Protein AF-A0AAE7AWV3-F1 (afdb_monomer_lite)

Structure (mmCIF, N/CA/C/O backbone):
data_AF-A0AAE7AWV3-F1
#
_entry.id   AF-A0AAE7AWV3-F1
#
loop_
_atom_site.group_PDB
_atom_site.id
_atom_site.type_symbol
_atom_site.label_atom_id
_atom_site.label_alt_id
_atom_site.label_comp_id
_atom_site.label_asym_id
_atom_site.label_entity_id
_atom_site.label_seq_id
_atom_site.pdbx_PDB_ins_code
_atom_site.Cartn_x
_atom_site.Cartn_y
_atom_site.Cartn_z
_atom_site.occupancy
_atom_site.B_iso_or_equiv
_atom_site.auth_seq_id
_atom_site.auth_comp_id
_atom_site.auth_asym_id
_atom_site.auth_atom_id
_atom_site.pdbx_PDB_model_num
ATOM 1 N N . MET A 1 1 ? -22.481 -1.992 9.654 1.00 72.00 1 MET A N 1
ATOM 2 C CA . MET A 1 1 ? -21.015 -1.899 9.524 1.00 72.00 1 MET A CA 1
ATOM 3 C C . MET A 1 1 ? -20.581 -0.691 10.333 1.00 72.00 1 MET A C 1
ATOM 5 O O . MET A 1 1 ? -21.208 0.351 10.185 1.00 72.00 1 MET A O 1
ATOM 9 N N . THR A 1 2 ? -19.638 -0.836 11.263 1.00 88.38 2 THR A N 1
ATOM 10 C CA . THR A 1 2 ? -19.110 0.315 12.017 1.00 88.38 2 THR A CA 1
ATOM 11 C C . THR A 1 2 ? -18.224 1.171 11.109 1.00 88.38 2 THR A C 1
ATOM 13 O O . THR A 1 2 ? -17.739 0.678 10.090 1.00 88.38 2 THR A O 1
ATOM 16 N N . ILE A 1 3 ? -17.978 2.432 11.481 1.00 91.69 3 ILE A N 1
ATOM 17 C CA . ILE A 1 3 ? -17.083 3.331 10.728 1.00 91.69 3 ILE A CA 1
ATOM 18 C C . ILE A 1 3 ? -15.714 2.667 10.519 1.00 91.69 3 ILE A C 1
ATOM 20 O O . ILE A 1 3 ? -15.235 2.588 9.395 1.00 91.69 3 ILE A O 1
ATOM 24 N N . ARG A 1 4 ? -15.144 2.054 11.564 1.00 92.19 4 ARG A N 1
ATOM 25 C CA . ARG A 1 4 ? -13.851 1.358 11.468 1.00 92.19 4 ARG A CA 1
ATOM 26 C C . ARG A 1 4 ? -13.868 0.138 10.554 1.00 92.19 4 ARG A C 1
ATOM 28 O O . ARG A 1 4 ? -12.854 -0.167 9.937 1.00 92.19 4 ARG A O 1
ATOM 35 N N . GLN A 1 5 ? -14.986 -0.583 10.473 1.00 92.19 5 GLN A N 1
ATOM 36 C CA . GLN A 1 5 ? -15.114 -1.699 9.532 1.00 92.19 5 GLN A CA 1
ATOM 37 C C . GLN A 1 5 ? -15.139 -1.202 8.086 1.00 92.19 5 GLN A C 1
ATOM 39 O O . GLN A 1 5 ? -14.540 -1.848 7.230 1.00 92.19 5 GLN A O 1
ATOM 44 N N . GLN A 1 6 ? -15.797 -0.068 7.826 1.00 95.38 6 GLN A N 1
ATOM 45 C CA . GLN A 1 6 ? -15.778 0.569 6.510 1.00 95.38 6 GLN A CA 1
ATOM 46 C C . GLN A 1 6 ? -14.369 1.054 6.157 1.00 95.38 6 GLN A C 1
ATOM 48 O O . GLN A 1 6 ? -13.857 0.689 5.107 1.00 95.38 6 GLN A O 1
ATOM 53 N N . GLU A 1 7 ? -13.702 1.766 7.070 1.00 95.62 7 GLU A N 1
ATOM 54 C CA . GLU A 1 7 ? -12.312 2.207 6.883 1.00 95.62 7 GLU A CA 1
ATOM 55 C C . GLU A 1 7 ? -11.375 1.036 6.565 1.00 95.62 7 GLU A C 1
ATOM 57 O O . GLU A 1 7 ? -10.511 1.147 5.702 1.00 95.62 7 GLU A O 1
ATOM 62 N N . PHE A 1 8 ? -11.548 -0.108 7.234 1.00 96.38 8 PHE A N 1
ATOM 63 C CA . PHE A 1 8 ? -10.774 -1.309 6.931 1.00 96.38 8 PHE A CA 1
ATOM 64 C C . PHE A 1 8 ? -11.029 -1.820 5.506 1.00 96.38 8 PHE A C 1
ATOM 66 O O . PHE A 1 8 ? -10.074 -2.150 4.807 1.00 96.38 8 PHE A O 1
ATOM 73 N N . ALA A 1 9 ? -12.289 -1.874 5.064 1.00 96.56 9 ALA A N 1
ATOM 74 C CA . ALA A 1 9 ? -12.626 -2.298 3.706 1.00 96.56 9 ALA A CA 1
ATOM 75 C C . ALA A 1 9 ? -12.007 -1.364 2.652 1.00 96.56 9 ALA A C 1
ATOM 77 O O . ALA A 1 9 ? -11.433 -1.842 1.676 1.00 96.56 9 ALA A O 1
ATOM 78 N N . ASP A 1 10 ? -12.043 -0.052 2.893 1.00 97.31 10 ASP A N 1
ATOM 79 C CA . ASP A 1 10 ? -11.449 0.947 2.000 1.00 97.31 10 ASP A CA 1
ATOM 80 C C . ASP A 1 10 ? -9.914 0.821 1.952 1.00 97.31 10 ASP A C 1
ATOM 82 O O . ASP A 1 10 ? -9.301 0.924 0.888 1.00 97.31 10 ASP A O 1
ATOM 86 N N . LEU A 1 11 ? -9.275 0.555 3.098 1.00 97.56 11 LEU A N 1
ATOM 87 C CA . LEU A 1 11 ? -7.831 0.317 3.178 1.00 97.56 11 LEU A CA 1
ATOM 88 C C . LEU A 1 11 ? -7.407 -0.971 2.462 1.00 97.56 11 LEU A C 1
ATOM 90 O O . LEU A 1 11 ? -6.346 -0.984 1.839 1.00 97.56 11 LEU A O 1
ATOM 94 N N . MET A 1 12 ? -8.218 -2.029 2.535 1.00 97.62 12 MET A N 1
ATOM 95 C CA . MET A 1 12 ? -7.975 -3.273 1.800 1.00 97.62 12 MET A CA 1
ATOM 96 C C . MET A 1 12 ? -8.115 -3.066 0.292 1.00 97.62 12 MET A C 1
ATOM 98 O O . MET A 1 12 ? -7.202 -3.429 -0.439 1.00 97.62 12 MET A O 1
ATOM 102 N N . ALA A 1 13 ? -9.175 -2.392 -0.163 1.00 97.19 13 ALA A N 1
ATOM 103 C CA . ALA A 1 13 ? -9.345 -2.066 -1.579 1.00 97.19 13 ALA A CA 1
ATOM 104 C C . ALA A 1 13 ? -8.160 -1.247 -2.120 1.00 97.19 13 ALA A C 1
ATOM 106 O O . ALA A 1 13 ? -7.628 -1.532 -3.187 1.00 97.19 13 ALA A O 1
ATOM 107 N N . LYS A 1 14 ? -7.670 -0.278 -1.336 1.00 96.38 14 LYS A N 1
ATOM 108 C CA . LYS A 1 14 ? -6.472 0.488 -1.693 1.00 96.38 14 LYS A CA 1
ATOM 109 C C . LYS A 1 14 ? -5.215 -0.383 -1.787 1.00 96.38 14 LYS A C 1
ATOM 111 O O . LYS A 1 14 ? -4.335 -0.087 -2.591 1.00 96.38 14 LYS A O 1
ATOM 116 N N . LEU A 1 15 ? -5.087 -1.406 -0.943 1.00 95.56 15 LEU A N 1
ATOM 117 C CA . LEU A 1 15 ? -3.957 -2.332 -1.002 1.00 95.56 15 LEU A CA 1
ATOM 118 C C . LEU A 1 15 ? -4.019 -3.191 -2.274 1.00 95.56 15 LEU A C 1
ATOM 120 O O . LEU A 1 15 ? -2.996 -3.323 -2.945 1.00 95.56 15 LEU A O 1
ATOM 124 N N . ASP A 1 16 ? -5.210 -3.669 -2.638 1.00 95.75 16 ASP A N 1
ATOM 125 C CA . ASP A 1 16 ? -5.453 -4.423 -3.875 1.00 95.75 16 ASP A CA 1
ATOM 126 C C . ASP A 1 16 ? -5.127 -3.574 -5.120 1.00 95.75 16 ASP A C 1
ATOM 128 O O . ASP A 1 16 ? -4.446 -4.039 -6.037 1.00 95.75 16 ASP A O 1
ATOM 132 N N . ASP A 1 17 ? -5.522 -2.295 -5.128 1.00 94.62 17 ASP A N 1
ATOM 133 C CA . ASP A 1 17 ? -5.192 -1.354 -6.207 1.00 94.62 17 ASP A CA 1
ATOM 134 C C . ASP A 1 17 ? -3.670 -1.181 -6.373 1.00 94.62 17 ASP A C 1
ATOM 136 O O . ASP A 1 17 ? -3.153 -1.107 -7.494 1.00 94.62 17 ASP A O 1
ATOM 140 N N . ILE A 1 18 ? -2.924 -1.123 -5.261 1.00 93.12 18 ILE A N 1
ATOM 141 C CA . ILE A 1 18 ? -1.458 -1.013 -5.291 1.00 93.12 18 ILE A CA 1
ATOM 142 C C . ILE A 1 18 ? -0.826 -2.302 -5.824 1.00 93.12 18 ILE A C 1
ATOM 144 O O . ILE A 1 18 ? 0.105 -2.230 -6.629 1.00 93.12 18 ILE A O 1
ATOM 148 N N . GLU A 1 19 ? -1.324 -3.469 -5.410 1.00 91.69 19 GLU A N 1
ATOM 149 C CA . GLU A 1 19 ? -0.857 -4.763 -5.913 1.00 91.69 19 GLU A CA 1
ATOM 150 C C . GLU A 1 19 ? -1.073 -4.876 -7.428 1.00 91.69 19 GLU A C 1
ATOM 152 O O . GLU A 1 19 ? -0.146 -5.223 -8.167 1.00 91.69 19 GLU A O 1
ATOM 157 N N . GLN A 1 20 ? -2.257 -4.495 -7.912 1.00 92.56 20 GLN A N 1
ATOM 158 C CA . GLN A 1 20 ? -2.564 -4.495 -9.338 1.00 92.56 20 GLN A CA 1
ATOM 159 C C . GLN A 1 20 ? -1.663 -3.528 -10.120 1.00 92.56 20 GLN A C 1
ATOM 161 O O . GLN A 1 20 ? -1.157 -3.888 -11.187 1.00 92.56 20 GLN A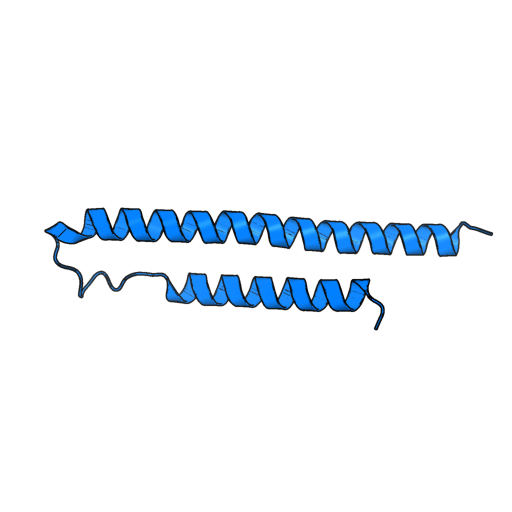 O 1
ATOM 166 N N . ALA A 1 21 ? -1.427 -2.321 -9.596 1.00 89.62 21 ALA A N 1
ATOM 167 C CA . ALA A 1 21 ? -0.545 -1.343 -10.227 1.00 89.62 21 ALA A CA 1
ATOM 168 C C . ALA A 1 21 ? 0.899 -1.861 -10.336 1.00 89.62 21 ALA A C 1
ATOM 170 O O . ALA A 1 21 ? 1.515 -1.748 -11.396 1.00 89.62 21 ALA A O 1
ATOM 171 N N . LEU A 1 22 ? 1.419 -2.491 -9.277 1.00 87.88 22 LEU A N 1
ATOM 172 C CA . LEU A 1 22 ? 2.757 -3.090 -9.263 1.00 87.88 22 LEU A CA 1
ATOM 173 C C . LEU A 1 22 ? 2.886 -4.269 -10.235 1.00 87.88 22 LEU A C 1
ATOM 175 O O . LE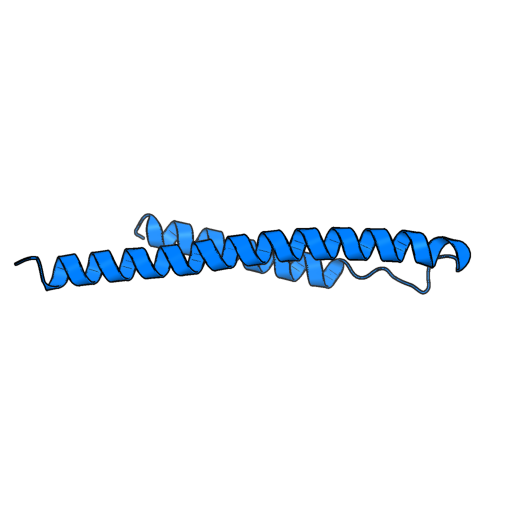U A 1 22 ? 3.906 -4.408 -10.910 1.00 87.88 22 LEU A O 1
ATOM 179 N N . ALA A 1 23 ? 1.850 -5.103 -10.351 1.00 87.88 23 ALA A N 1
ATOM 180 C CA . ALA A 1 23 ? 1.835 -6.207 -11.309 1.00 87.88 23 ALA A CA 1
ATOM 181 C C . ALA A 1 23 ? 1.913 -5.714 -12.767 1.00 87.88 23 ALA A C 1
ATOM 183 O O . ALA A 1 23 ? 2.445 -6.408 -13.634 1.00 87.88 23 ALA A O 1
ATOM 184 N N . GLN A 1 24 ? 1.408 -4.507 -13.035 1.00 87.31 24 GLN A N 1
ATOM 185 C CA . GLN A 1 24 ? 1.368 -3.896 -14.365 1.00 87.31 24 GLN A CA 1
ATOM 186 C C . GLN A 1 24 ? 2.524 -2.918 -14.630 1.00 87.31 24 GLN A C 1
ATOM 188 O O . GLN A 1 24 ? 2.710 -2.498 -15.770 1.00 87.31 24 GLN A O 1
ATOM 193 N N . SER A 1 25 ? 3.319 -2.557 -13.617 1.00 85.12 25 SER A N 1
ATOM 194 C CA . SER A 1 25 ? 4.351 -1.517 -13.739 1.00 85.12 25 SER A CA 1
ATOM 195 C C . SER A 1 25 ? 5.656 -1.991 -14.385 1.00 85.12 25 SER A C 1
ATOM 197 O O . SER A 1 25 ? 6.554 -1.182 -14.619 1.00 85.12 25 SER A O 1
ATOM 199 N N . ALA A 1 26 ? 5.813 -3.292 -14.645 1.00 86.69 26 ALA A N 1
ATOM 200 C CA . ALA A 1 26 ? 7.021 -3.826 -15.266 1.00 86.69 26 ALA A CA 1
ATOM 201 C C . ALA A 1 26 ? 7.139 -3.351 -16.730 1.00 86.69 26 ALA A C 1
ATOM 203 O O . ALA A 1 26 ? 6.258 -3.650 -17.538 1.00 86.69 26 ALA A O 1
ATOM 204 N N . PRO A 1 27 ? 8.228 -2.653 -17.113 1.00 90.19 27 PRO A N 1
ATOM 205 C CA . PRO A 1 27 ? 8.415 -2.243 -18.496 1.00 90.19 27 PRO A CA 1
ATOM 206 C C . PRO A 1 27 ? 8.629 -3.456 -19.402 1.00 90.19 27 PRO A C 1
ATOM 208 O O . PRO A 1 27 ? 9.380 -4.375 -19.063 1.00 90.19 27 PRO A O 1
ATOM 211 N N . ASP A 1 28 ? 8.057 -3.422 -20.603 1.00 93.00 28 ASP A N 1
ATOM 212 C CA . ASP A 1 28 ? 8.425 -4.368 -21.651 1.00 93.00 28 ASP A CA 1
ATOM 213 C C . ASP A 1 28 ? 9.830 -4.036 -22.189 1.00 93.00 28 ASP A C 1
ATOM 215 O O . ASP A 1 28 ? 10.034 -3.212 -23.080 1.00 93.00 28 ASP A O 1
ATOM 219 N N . TRP A 1 29 ? 10.842 -4.700 -21.632 1.00 92.94 29 TRP A N 1
ATOM 220 C CA . TRP A 1 29 ? 12.249 -4.487 -21.981 1.00 92.94 29 TRP A CA 1
ATOM 221 C C . TRP A 1 29 ? 12.608 -4.833 -23.427 1.00 92.94 29 TRP A C 1
ATOM 223 O O . TRP A 1 29 ? 13.690 -4.439 -23.885 1.00 92.94 29 TRP A O 1
ATOM 233 N N . SER A 1 30 ? 11.755 -5.590 -24.122 1.00 95.25 30 SER A N 1
ATOM 234 C CA . SER A 1 30 ? 11.978 -5.984 -25.512 1.00 95.25 30 SER A CA 1
ATOM 235 C C . SER A 1 30 ? 11.658 -4.849 -26.489 1.00 95.25 30 SER A C 1
ATOM 237 O O . SER A 1 30 ? 12.355 -4.701 -27.492 1.00 95.25 30 SER A O 1
ATOM 239 N N . SER A 1 31 ? 10.692 -3.987 -26.157 1.00 95.62 31 SER A N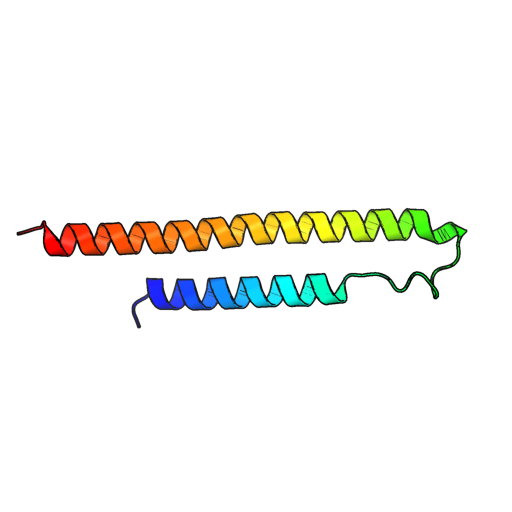 1
ATOM 240 C CA . SER A 1 31 ? 10.307 -2.826 -26.969 1.00 95.62 31 SER A CA 1
ATOM 241 C C . SER A 1 31 ? 11.142 -1.567 -26.696 1.00 95.62 31 SER A C 1
ATOM 243 O O . SER A 1 31 ? 11.084 -0.604 -27.465 1.00 95.62 31 SER A O 1
ATOM 245 N N . ILE A 1 32 ? 11.971 -1.557 -25.644 1.00 95.44 32 ILE A N 1
ATOM 246 C CA . ILE A 1 32 ? 12.787 -0.395 -25.259 1.00 95.44 32 ILE A CA 1
ATOM 247 C C . ILE A 1 32 ? 14.177 -0.444 -25.926 1.00 95.44 32 ILE A C 1
ATOM 249 O O . ILE A 1 32 ? 14.958 -1.366 -25.659 1.00 95.44 32 ILE A O 1
ATOM 253 N N . PRO A 1 33 ? 14.568 0.582 -26.714 1.00 97.12 33 PRO A N 1
ATOM 254 C CA . PRO A 1 33 ? 15.915 0.687 -27.274 1.00 97.12 33 PRO A CA 1
ATOM 255 C C . PRO A 1 33 ? 17.001 0.643 -26.195 1.00 97.12 33 PRO A C 1
ATOM 257 O O . PRO A 1 33 ? 16.875 1.299 -25.160 1.00 97.12 33 PRO A O 1
ATOM 260 N N . ALA A 1 34 ? 18.104 -0.066 -26.456 1.00 96.31 34 ALA A N 1
ATOM 261 C CA . ALA A 1 34 ? 19.155 -0.327 -25.465 1.00 96.31 34 ALA A CA 1
ATOM 262 C C . ALA A 1 34 ? 19.668 0.938 -24.752 1.00 96.31 34 ALA A C 1
ATOM 264 O O . ALA A 1 34 ? 19.786 0.947 -23.530 1.00 96.31 34 ALA A O 1
ATOM 265 N N . PHE A 1 35 ? 19.889 2.029 -25.491 1.00 96.75 35 PHE A N 1
ATOM 266 C CA . PHE A 1 35 ? 20.381 3.292 -24.930 1.00 96.75 35 PHE A CA 1
ATOM 267 C C . PHE A 1 35 ? 19.372 4.005 -24.009 1.00 96.75 35 PHE A C 1
ATOM 269 O O . PHE A 1 35 ? 19.776 4.820 -23.186 1.00 96.75 35 PHE A O 1
ATOM 276 N N . LYS A 1 36 ? 18.068 3.702 -24.115 1.00 96.69 36 LYS A N 1
ATOM 277 C CA . LYS A 1 36 ? 17.021 4.252 -23.235 1.00 96.69 36 LYS A CA 1
ATOM 278 C C . LYS A 1 36 ? 16.784 3.406 -21.984 1.00 96.69 36 LYS A C 1
ATOM 280 O O . LYS A 1 36 ? 16.200 3.912 -21.028 1.00 96.69 36 LYS A O 1
ATOM 285 N N . LYS A 1 37 ? 17.242 2.147 -21.959 1.00 96.38 37 LYS A N 1
ATOM 286 C CA . LYS A 1 37 ? 17.000 1.214 -20.845 1.00 96.38 37 LYS A CA 1
ATOM 287 C C . LYS A 1 37 ? 17.434 1.756 -19.478 1.00 96.38 37 LYS A C 1
ATOM 289 O O . LYS A 1 37 ? 16.638 1.618 -18.556 1.00 96.38 37 LYS A O 1
ATOM 294 N N . PRO A 1 38 ? 18.603 2.413 -19.316 1.00 96.69 38 PRO A N 1
ATOM 295 C CA . PRO A 1 38 ? 18.996 2.952 -18.012 1.00 96.69 38 PRO A CA 1
ATOM 296 C C . PRO A 1 38 ? 18.011 3.998 -17.479 1.00 96.69 38 PRO A C 1
ATOM 298 O O . PRO A 1 38 ? 17.640 3.959 -16.312 1.00 96.69 38 PRO A O 1
ATOM 301 N N . MET A 1 39 ? 17.534 4.895 -18.345 1.00 96.94 39 MET A N 1
ATOM 302 C CA . MET A 1 39 ? 16.568 5.927 -17.964 1.00 96.94 39 MET A CA 1
ATOM 303 C C . MET A 1 39 ? 15.214 5.317 -17.583 1.00 96.94 39 MET A C 1
ATOM 305 O O . MET A 1 39 ? 14.643 5.695 -16.564 1.00 96.94 39 MET A O 1
ATOM 309 N N . VAL A 1 40 ? 14.728 4.336 -18.353 1.00 95.50 40 VAL A N 1
ATOM 310 C CA . VAL A 1 40 ? 13.476 3.631 -18.026 1.00 95.50 40 VAL A CA 1
ATOM 311 C C . VAL A 1 40 ? 13.612 2.825 -16.730 1.00 95.50 40 VAL A C 1
ATOM 313 O O . VAL A 1 40 ? 12.676 2.785 -15.941 1.00 95.50 40 VAL A O 1
ATOM 316 N N . ALA A 1 41 ? 14.778 2.231 -16.463 1.00 94.50 41 ALA A N 1
ATOM 317 C CA . ALA A 1 41 ? 15.038 1.524 -15.210 1.00 94.50 41 ALA A CA 1
ATOM 318 C C . ALA A 1 41 ? 14.993 2.455 -13.992 1.00 94.50 41 ALA A C 1
ATOM 320 O O . ALA A 1 41 ? 14.413 2.084 -12.975 1.00 94.50 41 ALA A O 1
ATOM 321 N N . ILE A 1 42 ? 15.546 3.668 -14.103 1.00 95.50 42 ILE A N 1
ATOM 322 C CA . ILE A 1 42 ? 15.456 4.683 -13.043 1.00 95.50 42 ILE A CA 1
ATOM 323 C C . ILE A 1 42 ? 13.993 5.065 -12.800 1.00 95.50 42 ILE A C 1
ATOM 325 O O . ILE A 1 42 ? 13.540 5.022 -11.661 1.00 95.50 42 ILE A O 1
ATOM 329 N N . GLN A 1 43 ? 13.236 5.355 -13.860 1.00 93.19 43 GLN A N 1
ATOM 330 C CA . GLN A 1 43 ? 11.819 5.718 -13.742 1.00 93.19 43 GLN A CA 1
ATOM 331 C C . GLN A 1 43 ? 10.981 4.593 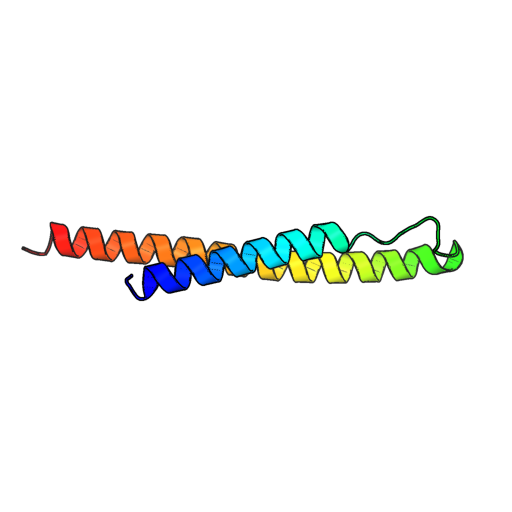-13.118 1.00 93.19 43 GLN A C 1
ATOM 333 O O . GLN A 1 43 ? 10.178 4.847 -12.223 1.00 93.19 43 GLN A O 1
ATOM 338 N N . ALA A 1 44 ? 11.201 3.344 -13.537 1.00 91.81 44 ALA A N 1
ATOM 339 C CA . ALA A 1 44 ? 10.528 2.184 -12.960 1.00 91.81 44 ALA A CA 1
ATOM 340 C C . ALA A 1 44 ? 10.888 1.997 -11.475 1.00 91.81 44 ALA A C 1
ATOM 342 O O . ALA A 1 44 ? 10.020 1.685 -10.663 1.00 91.81 44 ALA A O 1
ATOM 343 N N . ALA A 1 45 ? 12.147 2.236 -11.095 1.00 91.81 45 ALA A N 1
ATOM 344 C CA . ALA A 1 45 ? 12.578 2.173 -9.701 1.00 91.81 45 ALA A CA 1
ATOM 345 C C . ALA A 1 45 ? 11.960 3.294 -8.843 1.00 91.81 45 ALA A C 1
ATOM 347 O O . ALA A 1 45 ? 11.549 3.044 -7.711 1.00 91.81 45 ALA A O 1
ATOM 348 N N . GLU A 1 46 ? 11.855 4.516 -9.370 1.00 93.38 46 GLU A N 1
ATOM 349 C CA . GLU A 1 46 ? 11.196 5.639 -8.690 1.00 93.38 46 GLU A CA 1
ATOM 350 C C . GLU A 1 46 ? 9.698 5.382 -8.484 1.00 93.38 46 GLU A C 1
ATOM 352 O O . GLU A 1 46 ? 9.175 5.613 -7.391 1.00 93.38 46 GLU A O 1
ATOM 357 N N . GLN A 1 47 ? 9.018 4.837 -9.496 1.00 91.12 47 GLN A N 1
ATOM 358 C CA . GLN A 1 47 ? 7.619 4.417 -9.386 1.00 91.12 47 GLN A CA 1
ATOM 359 C C . GLN A 1 47 ? 7.450 3.303 -8.349 1.00 91.12 47 GLN A C 1
ATOM 361 O O . GLN A 1 47 ? 6.611 3.418 -7.456 1.00 91.12 47 GLN A O 1
ATOM 366 N N . ALA A 1 48 ? 8.292 2.266 -8.398 1.00 89.88 48 ALA A N 1
ATOM 367 C CA . ALA A 1 48 ? 8.271 1.181 -7.420 1.00 89.88 48 ALA A CA 1
ATOM 368 C C . ALA A 1 48 ? 8.478 1.701 -5.989 1.00 89.88 48 ALA A C 1
ATOM 370 O O . ALA A 1 48 ? 7.755 1.302 -5.077 1.00 89.88 48 ALA A O 1
ATOM 371 N N . LYS A 1 49 ? 9.404 2.647 -5.786 1.00 93.06 49 LYS A N 1
ATOM 372 C CA . LYS A 1 49 ? 9.607 3.302 -4.487 1.00 93.06 49 LYS A CA 1
ATOM 373 C C . LYS A 1 49 ? 8.336 4.006 -4.000 1.00 93.06 49 LYS A C 1
ATOM 375 O O . LYS A 1 49 ? 7.945 3.815 -2.852 1.00 93.06 49 LYS A O 1
ATOM 380 N N . SER A 1 50 ? 7.671 4.774 -4.862 1.00 91.69 50 SER A N 1
ATOM 381 C CA . SER A 1 50 ? 6.421 5.461 -4.507 1.00 91.69 50 SER A CA 1
ATOM 382 C C . SER A 1 50 ? 5.304 4.482 -4.116 1.00 91.69 50 SER A C 1
ATOM 384 O O . SER A 1 50 ? 4.589 4.708 -3.131 1.00 91.69 50 SER A O 1
ATOM 386 N N . HIS A 1 51 ? 5.188 3.358 -4.828 1.00 91.50 51 HIS A N 1
ATOM 387 C CA . HIS A 1 51 ? 4.249 2.293 -4.477 1.00 91.50 51 HIS A CA 1
ATOM 388 C C . HIS A 1 51 ? 4.595 1.637 -3.134 1.00 91.50 51 HIS A C 1
ATOM 390 O O . HIS A 1 51 ? 3.696 1.422 -2.320 1.00 91.50 51 HIS A O 1
ATOM 396 N N . ILE A 1 52 ? 5.878 1.385 -2.849 1.00 91.88 52 ILE A N 1
ATOM 397 C CA . ILE A 1 52 ? 6.334 0.853 -1.553 1.00 91.88 52 ILE A CA 1
ATOM 398 C C . ILE A 1 52 ? 5.955 1.803 -0.410 1.00 91.88 52 ILE A C 1
ATOM 400 O O . ILE A 1 52 ? 5.346 1.362 0.565 1.00 91.88 52 ILE A O 1
ATOM 404 N N . ASP A 1 53 ? 6.243 3.100 -0.536 1.00 95.31 53 ASP A N 1
ATOM 405 C CA . ASP A 1 53 ? 5.917 4.095 0.496 1.00 95.31 53 ASP A CA 1
ATOM 406 C C . ASP A 1 53 ? 4.401 4.138 0.781 1.00 95.31 53 ASP A C 1
ATOM 408 O O . ASP A 1 53 ? 3.955 4.182 1.938 1.00 95.31 53 ASP A O 1
ATOM 412 N N . THR A 1 54 ? 3.590 4.046 -0.276 1.00 93.94 54 THR A N 1
ATOM 413 C CA . THR A 1 54 ? 2.124 3.998 -0.176 1.00 93.94 54 THR A CA 1
ATOM 414 C C . THR A 1 54 ? 1.640 2.697 0.474 1.00 93.94 54 THR A C 1
ATOM 416 O O . THR A 1 54 ? 0.755 2.732 1.335 1.00 93.94 54 THR A O 1
ATOM 419 N N . THR A 1 55 ? 2.246 1.560 0.126 1.00 95.44 55 THR A N 1
ATOM 420 C CA . THR A 1 55 ? 1.951 0.242 0.716 1.00 95.44 55 THR A CA 1
ATOM 421 C C . THR A 1 55 ? 2.230 0.258 2.215 1.00 95.44 55 THR A C 1
ATOM 423 O O . THR A 1 55 ? 1.356 -0.073 3.014 1.00 95.44 55 THR A O 1
ATOM 426 N N . VAL A 1 56 ? 3.417 0.725 2.622 1.00 96.81 56 VAL A N 1
ATOM 427 C CA . VAL A 1 56 ? 3.813 0.828 4.036 1.00 96.81 56 VAL A CA 1
ATOM 428 C C . VAL A 1 56 ? 2.835 1.705 4.814 1.00 96.81 56 VAL A C 1
ATOM 430 O O . VAL A 1 56 ? 2.438 1.356 5.926 1.00 96.81 56 VAL A O 1
ATOM 433 N N . THR A 1 57 ? 2.423 2.833 4.238 1.00 97.12 57 THR A N 1
ATOM 434 C CA . THR A 1 57 ? 1.453 3.740 4.867 1.00 97.12 57 THR A CA 1
ATOM 435 C C . THR A 1 57 ? 0.089 3.071 5.042 1.00 97.12 57 THR A C 1
ATOM 437 O O . THR A 1 57 ? -0.521 3.180 6.105 1.00 97.12 57 THR A O 1
ATOM 440 N N . THR A 1 58 ? -0.367 2.332 4.031 1.00 97.44 58 THR A N 1
ATOM 441 C CA . THR A 1 58 ? -1.661 1.635 4.045 1.00 97.44 58 THR A CA 1
ATOM 442 C C . THR A 1 58 ? -1.661 0.494 5.068 1.00 97.44 58 THR A C 1
ATOM 444 O O . THR A 1 58 ? -2.570 0.415 5.891 1.00 97.44 58 THR A O 1
ATOM 447 N N . ILE A 1 59 ? -0.593 -0.310 5.129 1.00 97.06 59 ILE A N 1
ATOM 448 C CA . ILE A 1 59 ? -0.426 -1.365 6.145 1.00 97.06 59 ILE A CA 1
ATOM 449 C C . ILE A 1 59 ? -0.419 -0.777 7.562 1.00 97.06 59 ILE A C 1
ATOM 451 O O . ILE A 1 59 ? -1.064 -1.319 8.458 1.00 97.06 59 ILE A O 1
ATOM 455 N N . LYS A 1 60 ? 0.269 0.351 7.789 1.00 98.25 60 LYS A N 1
ATOM 456 C CA . LYS A 1 60 ? 0.246 1.033 9.095 1.00 98.25 60 LYS A CA 1
ATOM 457 C C . LYS A 1 60 ? -1.171 1.447 9.497 1.00 98.25 60 LYS A C 1
ATOM 459 O O . LYS A 1 60 ? -1.542 1.258 10.653 1.00 98.25 60 LYS A O 1
ATOM 464 N N . ALA A 1 61 ? -1.957 1.976 8.559 1.00 97.81 61 ALA A N 1
ATOM 465 C CA . ALA A 1 61 ? -3.344 2.357 8.811 1.00 97.81 61 ALA A CA 1
ATOM 466 C C . ALA A 1 61 ? -4.230 1.141 9.132 1.00 97.81 61 ALA A C 1
ATOM 468 O O . ALA A 1 61 ? -5.022 1.205 10.069 1.00 97.81 61 ALA A O 1
ATOM 469 N N . ILE A 1 62 ? -4.043 0.015 8.433 1.00 97.62 62 ILE A N 1
ATOM 470 C CA . ILE A 1 62 ? -4.743 -1.246 8.726 1.00 97.62 62 ILE A CA 1
ATOM 471 C C . ILE A 1 62 ? -4.426 -1.722 10.148 1.00 97.62 62 ILE A C 1
ATOM 473 O O . ILE A 1 62 ? -5.333 -1.999 10.932 1.00 97.62 62 ILE A O 1
ATOM 477 N N . THR A 1 63 ? -3.142 -1.773 10.508 1.00 97.81 63 THR A N 1
ATOM 478 C CA . THR A 1 63 ? -2.700 -2.181 11.848 1.00 97.81 63 THR A CA 1
ATOM 479 C C . THR A 1 63 ? -3.274 -1.269 12.932 1.00 97.81 63 THR A C 1
ATOM 481 O O . THR A 1 63 ? -3.739 -1.756 13.962 1.00 97.81 63 THR A O 1
ATOM 484 N N . LEU A 1 64 ? -3.290 0.048 12.699 1.00 97.75 64 LEU A N 1
ATOM 485 C CA . LEU A 1 64 ? -3.873 1.008 13.635 1.00 97.75 64 LEU A CA 1
ATOM 486 C C . LEU A 1 64 ? -5.387 0.810 13.788 1.00 97.75 64 LEU A C 1
ATOM 488 O O . LEU A 1 64 ? -5.885 0.826 14.912 1.00 97.75 64 LEU A O 1
ATOM 492 N N . ASN A 1 65 ? -6.106 0.572 12.688 1.00 97.38 65 ASN A N 1
ATOM 49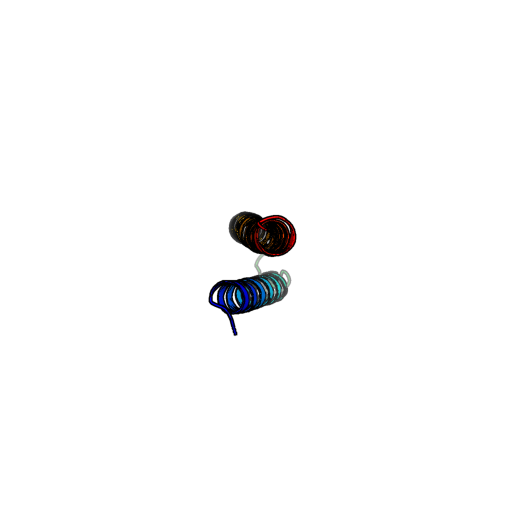3 C CA . ASN A 1 65 ? -7.538 0.282 12.717 1.00 97.38 65 ASN A CA 1
ATOM 494 C C . ASN A 1 65 ? -7.837 -0.974 13.556 1.00 97.38 65 ASN A C 1
ATOM 496 O O . ASN A 1 65 ? -8.735 -0.949 14.400 1.00 97.38 65 ASN A O 1
ATOM 500 N N . PHE A 1 66 ? -7.053 -2.048 13.391 1.00 96.69 66 PHE A N 1
ATOM 501 C CA . PHE A 1 66 ? -7.175 -3.244 14.229 1.00 96.69 66 PHE A CA 1
ATOM 502 C C . PHE A 1 66 ? -6.894 -2.957 15.702 1.00 96.69 66 PHE A C 1
ATOM 504 O O . PHE A 1 66 ? -7.684 -3.362 16.551 1.00 96.69 66 PHE A O 1
ATOM 511 N N . HIS A 1 67 ? -5.804 -2.249 16.004 1.00 96.75 67 HIS A N 1
ATOM 512 C CA . HIS A 1 67 ? -5.450 -1.897 17.377 1.00 96.75 67 HIS A CA 1
ATOM 513 C C . HIS A 1 67 ? -6.577 -1.121 18.069 1.00 96.75 67 HIS A C 1
ATOM 515 O O . HIS A 1 67 ? -7.002 -1.502 19.152 1.00 96.75 67 HIS A O 1
ATOM 521 N N . GLN A 1 68 ? -7.130 -0.104 17.405 1.00 95.12 68 GLN A N 1
ATOM 522 C CA . GLN A 1 68 ? -8.228 0.699 17.947 1.00 95.12 68 GLN A CA 1
ATOM 523 C C . GLN A 1 68 ? -9.485 -0.133 18.209 1.00 95.12 68 GLN A C 1
ATOM 525 O O . GLN A 1 68 ? -10.108 0.008 19.254 1.00 95.12 68 GLN A O 1
ATOM 530 N N . ARG A 1 69 ? -9.841 -1.037 17.289 1.00 94.38 69 ARG A N 1
ATOM 531 C CA . ARG A 1 69 ? -10.985 -1.940 17.477 1.00 94.38 69 ARG A CA 1
ATOM 532 C C . ARG A 1 69 ? -10.773 -2.909 18.638 1.00 94.38 69 ARG A C 1
ATOM 534 O O . ARG A 1 69 ? -11.743 -3.252 19.301 1.00 94.38 69 ARG A O 1
ATOM 541 N N . LEU A 1 70 ? -9.542 -3.369 18.866 1.00 94.44 70 LEU A N 1
ATOM 542 C CA . LEU A 1 70 ? -9.217 -4.210 20.019 1.00 94.44 70 LEU A CA 1
ATOM 543 C C . LEU A 1 70 ? -9.362 -3.427 21.324 1.00 94.44 70 LEU A C 1
ATOM 545 O O . LEU A 1 70 ? -10.042 -3.906 22.221 1.00 94.44 70 LEU A O 1
ATOM 549 N N . THR A 1 71 ? -8.824 -2.207 21.396 1.00 93.94 71 THR A N 1
ATOM 550 C CA . THR A 1 71 ? -8.981 -1.335 22.570 1.00 93.94 71 THR A CA 1
ATOM 551 C C . THR A 1 71 ? -10.453 -1.053 22.876 1.00 93.94 71 THR A C 1
ATOM 553 O O . THR A 1 71 ? -10.876 -1.201 24.015 1.00 93.94 71 THR A O 1
ATOM 556 N N . GLU A 1 72 ? -11.267 -0.743 21.862 1.00 91.88 72 GLU A N 1
ATOM 557 C CA . GLU A 1 72 ? -12.714 -0.535 22.035 1.00 91.88 72 GLU A CA 1
ATOM 558 C C . GLU A 1 72 ? -13.433 -1.783 22.569 1.00 91.88 72 GLU A C 1
ATOM 560 O O . GLU A 1 72 ? -14.374 -1.676 23.355 1.00 91.88 72 GLU A O 1
ATOM 565 N N . LEU A 1 73 ? -13.004 -2.978 22.150 1.00 91.75 73 LEU A N 1
ATOM 566 C CA . LEU A 1 73 ? -13.549 -4.239 22.655 1.00 91.75 73 LEU A CA 1
ATOM 567 C C . LEU A 1 73 ? -13.128 -4.505 24.104 1.00 91.75 73 LEU A C 1
ATOM 569 O O . LEU A 1 73 ? -13.959 -4.950 24.893 1.00 91.75 73 LEU A O 1
ATOM 573 N N . GLU A 1 74 ? -11.873 -4.229 24.459 1.00 93.44 74 GLU A N 1
ATOM 574 C CA . GLU A 1 74 ? -11.362 -4.359 25.829 1.00 93.44 74 GLU A CA 1
ATOM 575 C C . GLU A 1 74 ? -12.079 -3.393 26.781 1.00 93.44 74 GLU A C 1
ATOM 577 O O . GLU A 1 74 ? -12.545 -3.807 27.841 1.00 93.44 74 GLU A O 1
ATOM 582 N N . GLU A 1 75 ? -12.250 -2.131 26.381 1.00 92.38 75 GLU A N 1
ATOM 583 C CA . GLU A 1 75 ? -13.011 -1.129 27.136 1.00 92.38 75 GLU A CA 1
ATOM 584 C C . GLU A 1 75 ? -14.478 -1.543 27.308 1.00 92.38 75 GLU A C 1
ATOM 586 O O . GLU A 1 75 ? -15.035 -1.405 28.394 1.00 92.38 75 GLU A O 1
ATOM 591 N N . ALA A 1 76 ? -15.107 -2.110 26.274 1.00 89.44 76 ALA A N 1
ATOM 592 C CA . ALA A 1 76 ? -16.476 -2.612 26.373 1.00 89.44 76 ALA A CA 1
ATOM 593 C C . ALA A 1 76 ? -16.608 -3.843 27.293 1.00 89.44 76 ALA A C 1
ATOM 595 O O . ALA A 1 76 ? -17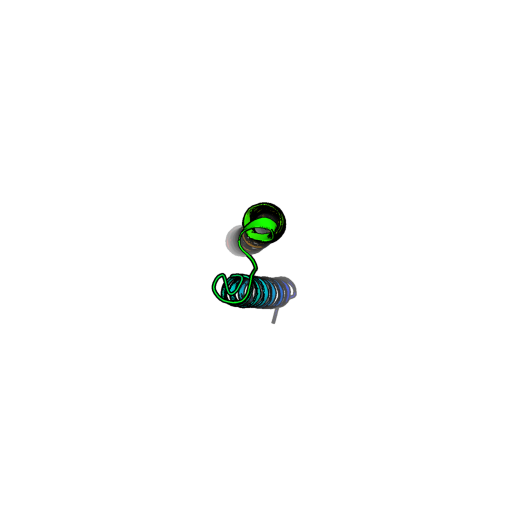.666 -4.043 27.889 1.00 89.44 76 ALA A O 1
ATOM 596 N N . GLN A 1 77 ? -15.564 -4.673 27.405 1.00 85.25 77 GLN A N 1
ATOM 597 C CA . GLN A 1 77 ? -15.556 -5.879 28.246 1.00 85.25 77 GLN A CA 1
ATOM 598 C C . GLN A 1 77 ? -15.167 -5.608 29.705 1.00 85.25 77 GLN A C 1
ATOM 600 O O . GLN A 1 77 ? -15.651 -6.306 30.595 1.00 85.25 77 GLN A O 1
ATOM 605 N N . HIS A 1 78 ? -14.304 -4.621 29.953 1.00 78.81 78 HIS A N 1
ATOM 606 C CA . HIS A 1 78 ? -13.758 -4.306 31.279 1.00 78.81 78 HIS A CA 1
ATOM 607 C C . HIS A 1 78 ? -14.252 -2.970 31.855 1.00 78.81 78 HIS A C 1
ATOM 609 O O . HIS A 1 78 ? -13.898 -2.619 32.976 1.00 78.81 78 HIS A O 1
ATOM 615 N N . GLY A 1 79 ? -15.068 -2.226 31.107 1.00 59.28 79 GLY A N 1
ATOM 616 C CA . GLY A 1 79 ? -15.680 -0.959 31.515 1.00 59.28 79 GLY A CA 1
ATOM 617 C C . GLY A 1 79 ? -16.964 -1.088 32.344 1.00 59.28 79 GLY A C 1
ATOM 618 O O . GLY A 1 79 ? -17.761 -0.148 32.349 1.00 59.28 79 GLY A O 1
ATOM 619 N N . GLN A 1 80 ? -17.178 -2.223 33.024 1.00 50.47 80 GLN A N 1
ATOM 620 C CA . GLN A 1 80 ? -18.169 -2.389 34.099 1.00 50.47 80 GLN A CA 1
ATOM 621 C C . GLN A 1 80 ? -17.478 -2.718 35.419 1.00 50.47 80 GLN A C 1
ATOM 623 O O . GLN A 1 80 ? -16.701 -3.698 35.442 1.00 50.47 80 GLN A O 1
#

pLDDT: mean 92.53, std 7.44, range [50.47, 98.25]

Secondary structure (DSSP, 8-state):
--HHHHHHHHHHHHHHHHHHHHHH----TTTS-GGGHHHHHHHHHHHHHHHHHHHHHHHHHHHHHHHHHHHHHHHHHH--

Organism: NCBI:txid300876

Foldseek 3Di:
DDPLVVVLVVLVVVLVVLVVCLVVLDDPPVPDDPVCVVVSVVVSVVVVVVSVVVNVVSVVSNVVSVVVVVVVVVCVVVVD

Sequence (80 aa):
MTIRQQEFADLMAKLDDIEQALAQSAPDWSSIPAFKKPMVAIQAAEQAKSHIDTTVTTIKAITLNFHQRLTELEEAQHGQ

Radius of gyration: 19.57 Å; chains: 1; bounding box: 41×12×61 Å